Protein AF-A0A948B3V7-F1 (afdb_monomer_lite)

Radius of gyration: 19.55 Å; chains: 1; bounding box: 62×23×52 Å

Sequence (150 aa):
MSSVARKILMNTGAQIAAKGVLAVIGFVTVKIITNYLQVKGYGYYTGVYDFIAFFGIASDMGLYTIAVREMARDEESIEKIIGNVLSIRTILVFCTMALALITSFLYFPKGTDIMLPLAVAVGASATVFALLTGTISTVLQVNYKMQYNA

Structure (mmCIF, N/CA/C/O backbone):
data_AF-A0A948B3V7-F1
#
_entry.id   AF-A0A948B3V7-F1
#
loop_
_atom_site.group_PDB
_atom_site.id
_atom_site.type_symbol
_atom_site.label_atom_id
_atom_site.label_alt_id
_atom_site.label_comp_id
_atom_site.label_asym_id
_atom_site.label_entity_id
_atom_site.label_seq_id
_atom_site.pdbx_PDB_ins_code
_atom_site.Cartn_x
_atom_site.Cartn_y
_atom_site.Cartn_z
_atom_site.occupancy
_atom_site.B_iso_or_equiv
_atom_site.auth_seq_id
_atom_site.auth_comp_id
_atom_site.auth_asym_id
_atom_site.auth_atom_id
_atom_site.pdbx_PDB_model_num
ATOM 1 N N . MET A 1 1 ? -38.200 -15.452 6.810 1.00 48.47 1 MET A N 1
ATOM 2 C CA . MET A 1 1 ? -36.788 -15.888 6.684 1.00 48.47 1 MET A CA 1
ATOM 3 C C . MET A 1 1 ? -35.901 -14.677 6.934 1.00 48.47 1 MET A C 1
ATOM 5 O O . MET A 1 1 ? -36.199 -13.607 6.421 1.00 48.47 1 MET A O 1
ATOM 9 N N . SER A 1 2 ? -34.944 -14.808 7.851 1.00 51.03 2 SER A N 1
ATOM 10 C CA . SER A 1 2 ? -34.332 -13.717 8.622 1.00 51.03 2 SER A CA 1
ATOM 11 C C . SER A 1 2 ? -33.661 -12.634 7.763 1.00 51.03 2 SER A C 1
ATOM 13 O O . SER A 1 2 ? -32.879 -12.921 6.860 1.00 51.03 2 SER A O 1
ATOM 15 N N . SER A 1 3 ? -33.935 -11.369 8.098 1.00 73.69 3 SER A N 1
ATOM 16 C CA . SER A 1 3 ? -33.312 -10.154 7.533 1.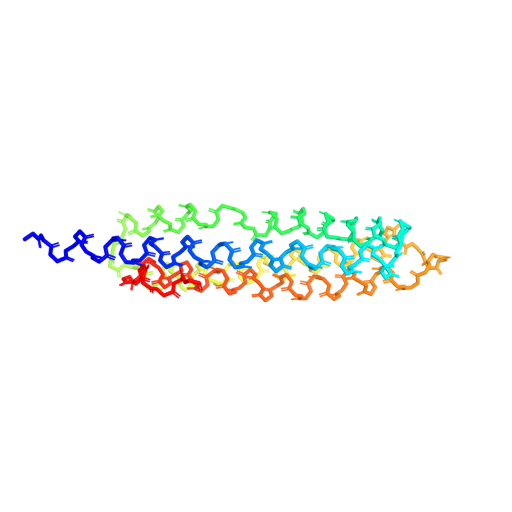00 73.69 3 SER A CA 1
ATOM 17 C C . SER A 1 3 ? -31.782 -10.268 7.381 1.00 73.69 3 SER A C 1
ATOM 19 O O . SER A 1 3 ? -31.202 -9.802 6.399 1.00 73.69 3 SER A O 1
ATOM 21 N N . VAL A 1 4 ? -31.139 -10.989 8.304 1.00 73.75 4 VAL A N 1
ATOM 22 C CA . VAL A 1 4 ? -29.696 -11.253 8.333 1.00 73.75 4 VAL A CA 1
ATOM 23 C C . VAL A 1 4 ? -29.225 -12.110 7.150 1.00 73.75 4 VAL A C 1
ATOM 25 O O . VAL A 1 4 ? -28.248 -11.745 6.503 1.00 73.75 4 VAL A O 1
ATOM 28 N N . ALA A 1 5 ? -29.931 -13.192 6.798 1.00 78.06 5 ALA A N 1
ATOM 29 C CA . ALA A 1 5 ? -29.522 -14.088 5.708 1.00 78.06 5 ALA A CA 1
ATOM 30 C C . ALA A 1 5 ? -29.554 -13.385 4.339 1.00 78.06 5 ALA A C 1
ATOM 32 O O . ALA A 1 5 ? -28.621 -13.514 3.548 1.00 78.06 5 ALA A O 1
ATOM 33 N N . ARG A 1 6 ? -30.585 -12.565 4.085 1.00 79.44 6 ARG A N 1
ATOM 34 C CA . ARG A 1 6 ? -30.679 -11.732 2.873 1.00 79.44 6 ARG A CA 1
ATOM 35 C C . ARG A 1 6 ? -29.562 -10.685 2.816 1.00 79.44 6 ARG A C 1
ATOM 37 O O . ARG A 1 6 ? -28.999 -10.457 1.750 1.00 79.44 6 ARG A O 1
ATOM 44 N N . LYS A 1 7 ? -29.233 -10.064 3.953 1.00 74.69 7 LYS A N 1
ATOM 45 C CA . LYS A 1 7 ? -28.173 -9.049 4.057 1.00 74.69 7 LYS A CA 1
ATOM 46 C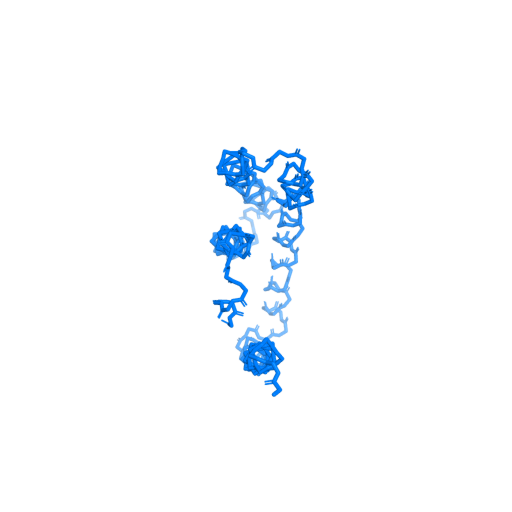 C . LYS A 1 7 ? -26.786 -9.644 3.797 1.00 74.69 7 LYS A C 1
ATOM 48 O O . LYS A 1 7 ? -26.002 -9.045 3.069 1.00 74.69 7 LYS A O 1
ATOM 53 N N . ILE A 1 8 ? -26.518 -10.837 4.331 1.00 79.12 8 ILE A N 1
ATOM 54 C CA . ILE A 1 8 ? -25.281 -11.585 4.068 1.00 79.12 8 ILE A CA 1
ATOM 55 C C . ILE A 1 8 ? -25.191 -11.946 2.582 1.00 79.12 8 ILE A C 1
ATOM 57 O O . ILE A 1 8 ? -24.209 -11.588 1.943 1.00 79.12 8 ILE A O 1
ATOM 61 N N . LEU A 1 9 ? -26.234 -12.556 2.006 1.00 84.75 9 LEU A N 1
ATOM 62 C CA . LEU A 1 9 ? -26.251 -12.939 0.587 1.00 84.75 9 LEU A CA 1
ATOM 63 C C . LEU A 1 9 ? -26.012 -11.751 -0.353 1.00 84.75 9 LEU A C 1
ATOM 65 O O . LEU A 1 9 ? -25.247 -11.872 -1.306 1.00 84.75 9 LEU A O 1
ATOM 69 N N . MET A 1 10 ? -26.629 -10.599 -0.080 1.00 82.88 10 MET A N 1
ATOM 70 C CA . MET A 1 10 ? -26.486 -9.411 -0.924 1.00 82.88 10 MET A CA 1
ATOM 71 C C . MET A 1 10 ? -25.086 -8.786 -0.815 1.00 82.88 10 MET A C 1
ATOM 73 O O . MET A 1 10 ? -24.508 -8.425 -1.837 1.00 82.88 10 MET A O 1
ATOM 77 N N . ASN A 1 11 ? -24.504 -8.724 0.389 1.00 77.25 11 ASN A N 1
ATOM 78 C CA . ASN A 1 11 ? -23.132 -8.239 0.582 1.00 77.25 11 ASN A CA 1
ATOM 79 C C . ASN A 1 11 ? -22.101 -9.183 -0.054 1.00 77.25 11 ASN A C 1
ATOM 81 O O . ASN A 1 11 ? -21.194 -8.731 -0.746 1.00 77.25 11 ASN A O 1
ATOM 85 N N . THR A 1 12 ? -22.239 -10.495 0.150 1.00 83.62 12 THR A N 1
ATOM 86 C CA . THR A 1 12 ? -21.338 -11.490 -0.444 1.00 83.62 12 THR A CA 1
ATOM 87 C C . THR A 1 12 ? -21.451 -11.490 -1.967 1.00 83.62 12 THR A C 1
ATOM 89 O O . THR A 1 12 ? -20.431 -11.509 -2.650 1.00 83.62 12 THR A O 1
ATOM 92 N N . GLY A 1 13 ? -22.670 -11.397 -2.510 1.00 87.31 13 GLY A N 1
ATOM 93 C CA . GLY A 1 13 ? -22.895 -11.270 -3.950 1.00 87.31 13 GLY A CA 1
ATOM 94 C C . GLY A 1 13 ? -22.230 -10.023 -4.536 1.00 87.31 13 GLY A C 1
ATOM 95 O O . GLY A 1 13 ? -21.534 -10.122 -5.545 1.00 87.31 13 GLY A O 1
ATOM 96 N N . ALA A 1 14 ? -22.368 -8.872 -3.869 1.00 85.19 14 ALA A N 1
ATOM 97 C CA . ALA A 1 14 ? -21.706 -7.633 -4.274 1.00 85.19 14 ALA A CA 1
ATOM 98 C C . ALA A 1 14 ? -20.171 -7.749 -4.237 1.00 85.19 14 ALA A C 1
ATOM 100 O O . ALA A 1 14 ? -19.512 -7.350 -5.192 1.00 85.19 14 ALA A O 1
ATOM 101 N N . GLN A 1 15 ? -19.596 -8.360 -3.194 1.00 82.12 15 GLN A N 1
ATOM 102 C CA . GLN A 1 15 ? -18.146 -8.578 -3.099 1.00 82.12 15 GLN A CA 1
ATOM 103 C C . GLN A 1 15 ? -17.617 -9.522 -4.184 1.00 82.12 15 GLN A C 1
ATOM 105 O O . GLN A 1 15 ? -16.545 -9.284 -4.737 1.00 82.12 15 GLN A O 1
ATOM 110 N N . ILE A 1 16 ? -18.348 -10.594 -4.505 1.00 91.50 16 ILE A N 1
ATOM 111 C CA . ILE A 1 16 ? -17.969 -11.512 -5.589 1.00 91.50 16 ILE A CA 1
ATOM 112 C C . ILE A 1 16 ? -18.004 -10.778 -6.930 1.00 91.50 16 ILE A C 1
ATOM 114 O O . ILE A 1 16 ? -17.055 -10.887 -7.706 1.00 91.50 16 ILE A O 1
ATOM 118 N N . ALA A 1 17 ? -19.057 -9.998 -7.186 1.00 90.81 17 ALA A N 1
ATOM 119 C CA . ALA A 1 17 ? -19.171 -9.206 -8.405 1.00 90.81 17 ALA A CA 1
ATOM 120 C C . ALA A 1 17 ? -18.027 -8.186 -8.524 1.00 90.81 17 ALA A C 1
ATOM 122 O O . ALA A 1 17 ? -17.374 -8.126 -9.565 1.00 90.81 17 ALA A O 1
ATOM 123 N N . ALA A 1 18 ? -17.722 -7.454 -7.450 1.00 88.56 18 ALA A N 1
ATOM 124 C CA . ALA A 1 18 ? -16.623 -6.494 -7.419 1.00 88.56 18 ALA A CA 1
ATOM 125 C C . ALA A 1 18 ? -15.264 -7.163 -7.678 1.00 88.56 18 ALA A C 1
ATOM 127 O O . ALA A 1 18 ? -14.503 -6.710 -8.531 1.00 88.56 18 ALA A O 1
ATOM 128 N N . LYS A 1 19 ? -14.987 -8.306 -7.033 1.00 90.81 19 LYS A N 1
ATOM 129 C CA . LYS A 1 19 ? -13.774 -9.098 -7.297 1.00 90.81 19 LYS A CA 1
ATOM 130 C C . LYS A 1 19 ? -13.706 -9.598 -8.739 1.00 90.81 19 LYS A C 1
ATOM 132 O O . LYS A 1 19 ? -12.629 -9.589 -9.326 1.00 90.81 19 LYS A O 1
ATOM 137 N N . GLY A 1 20 ? -14.837 -9.999 -9.318 1.00 95.75 20 GLY A N 1
ATOM 138 C CA . GLY A 1 20 ? -14.925 -10.390 -10.724 1.00 95.75 20 GLY A CA 1
ATOM 139 C C . GLY A 1 20 ? -14.562 -9.239 -11.664 1.00 95.75 20 GLY A C 1
ATOM 140 O O . GLY A 1 20 ? -13.728 -9.408 -12.551 1.00 95.75 20 GLY A O 1
ATOM 141 N N . VAL A 1 21 ? -15.120 -8.049 -11.428 1.00 94.56 21 VAL A N 1
ATOM 142 C CA . VAL A 1 21 ? -14.795 -6.837 -12.196 1.00 94.56 21 VAL A CA 1
ATOM 143 C C . VAL A 1 21 ? -13.313 -6.480 -12.055 1.00 94.56 21 VAL A C 1
ATOM 145 O O . VAL A 1 21 ? -12.641 -6.261 -13.062 1.00 94.56 21 VAL A O 1
ATOM 148 N N . LEU A 1 22 ? -12.774 -6.496 -10.832 1.00 91.94 22 LEU A N 1
ATOM 149 C CA . LEU A 1 22 ? -11.353 -6.249 -10.575 1.00 91.94 22 LEU A CA 1
ATOM 150 C C . LEU A 1 22 ? -10.447 -7.253 -11.298 1.00 91.94 22 LEU A C 1
ATOM 152 O O . LEU A 1 22 ? -9.429 -6.855 -11.859 1.00 91.94 22 LEU A O 1
ATOM 156 N N . ALA A 1 23 ? -10.823 -8.534 -11.343 1.00 93.25 23 ALA A N 1
ATOM 157 C CA . ALA A 1 23 ? -10.063 -9.557 -12.057 1.00 93.25 23 ALA A CA 1
ATOM 158 C C . ALA A 1 23 ? -10.035 -9.303 -13.573 1.00 93.25 23 ALA A C 1
ATOM 160 O O . ALA A 1 23 ? -8.976 -9.398 -14.195 1.00 93.25 23 ALA A O 1
ATOM 161 N N . VAL A 1 24 ? -11.172 -8.921 -14.167 1.00 96.06 24 VAL A N 1
ATOM 162 C CA . VAL A 1 24 ? -11.249 -8.569 -15.595 1.00 96.06 24 VAL A CA 1
ATOM 163 C C . VAL A 1 24 ? -10.402 -7.331 -15.898 1.00 96.06 24 VAL A C 1
ATOM 165 O O . VAL A 1 24 ? -9.625 -7.340 -16.854 1.00 96.06 24 VAL A O 1
ATOM 168 N N . ILE A 1 25 ? -10.489 -6.289 -15.065 1.00 94.88 25 ILE A N 1
ATOM 169 C CA . ILE A 1 25 ? -9.665 -5.078 -15.199 1.00 94.88 25 ILE A CA 1
ATOM 170 C C . ILE A 1 25 ? -8.177 -5.420 -15.080 1.00 94.88 25 ILE A C 1
ATOM 172 O O . ILE A 1 25 ? -7.373 -4.940 -15.882 1.00 94.88 25 ILE A O 1
ATOM 176 N N . GLY A 1 26 ? -7.807 -6.280 -14.128 1.00 91.88 26 GLY A N 1
ATOM 177 C CA . GLY A 1 26 ? -6.438 -6.757 -13.953 1.00 91.88 26 GLY A CA 1
ATOM 178 C C . GLY A 1 26 ? -5.919 -7.468 -15.202 1.00 91.88 26 GLY A C 1
ATOM 179 O O . GLY A 1 26 ? -4.842 -7.142 -15.697 1.00 91.88 26 GLY A O 1
ATOM 180 N N . PHE A 1 27 ? -6.715 -8.370 -15.778 1.00 94.00 27 PHE A N 1
ATOM 181 C CA . PHE A 1 27 ? -6.353 -9.085 -17.002 1.00 94.00 27 PHE A CA 1
ATOM 182 C C . PHE A 1 27 ? -6.138 -8.140 -18.196 1.00 94.00 27 PHE A C 1
ATOM 184 O O . PHE A 1 27 ? -5.141 -8.251 -18.915 1.00 94.00 27 PHE A O 1
ATOM 191 N N . VAL A 1 28 ? -7.040 -7.172 -18.392 1.00 95.19 28 VAL A N 1
ATOM 192 C CA . VAL A 1 28 ? -6.908 -6.158 -19.453 1.00 95.19 28 VAL A CA 1
ATOM 193 C C . VAL A 1 28 ? -5.670 -5.290 -19.228 1.00 95.19 28 VAL A C 1
ATOM 195 O O . VAL A 1 28 ? -4.921 -5.038 -20.171 1.00 95.19 28 VAL A O 1
ATOM 198 N N . THR A 1 29 ? -5.413 -4.889 -17.983 1.00 90.56 29 THR A N 1
ATOM 199 C CA . THR A 1 29 ? -4.231 -4.103 -17.604 1.00 90.56 29 THR A CA 1
ATOM 200 C C . THR A 1 29 ? -2.940 -4.836 -17.953 1.00 90.56 29 THR A C 1
ATOM 202 O O . THR A 1 29 ? -2.087 -4.267 -18.629 1.00 90.56 29 THR A O 1
ATOM 205 N N . VAL A 1 30 ? -2.815 -6.115 -17.580 1.00 89.31 30 VAL A N 1
ATOM 206 C CA . VAL A 1 30 ? -1.635 -6.928 -17.919 1.00 89.31 30 VAL A CA 1
ATOM 207 C C . VAL A 1 30 ? -1.449 -6.997 -19.433 1.00 89.31 30 VAL A C 1
ATOM 209 O O . VAL A 1 30 ? -0.358 -6.720 -19.926 1.00 89.31 30 VAL A O 1
ATOM 212 N N . LYS A 1 31 ? -2.520 -7.263 -20.195 1.00 91.62 31 LYS A N 1
ATOM 213 C CA . LYS A 1 31 ? -2.457 -7.288 -21.664 1.00 91.62 31 LYS A CA 1
ATOM 214 C C . LYS A 1 31 ? -1.937 -5.967 -22.239 1.00 91.62 31 LYS A C 1
ATOM 216 O O . LYS A 1 31 ? -1.109 -5.997 -23.148 1.00 91.62 31 LYS A O 1
ATOM 221 N N . ILE A 1 32 ? -2.413 -4.824 -21.744 1.00 91.94 32 ILE A N 1
ATOM 222 C CA . ILE A 1 32 ? -1.969 -3.501 -22.205 1.00 91.94 32 ILE A CA 1
ATOM 223 C C . ILE A 1 32 ? -0.485 -3.306 -21.881 1.00 91.94 32 ILE A C 1
ATOM 225 O O . ILE A 1 32 ? 0.297 -3.020 -22.785 1.00 91.94 32 ILE A O 1
ATOM 229 N N . ILE A 1 33 ? -0.077 -3.521 -20.628 1.00 88.56 33 ILE A N 1
ATOM 230 C CA . ILE A 1 33 ? 1.308 -3.299 -20.193 1.00 88.56 33 ILE A CA 1
ATOM 231 C C . ILE A 1 33 ? 2.269 -4.190 -20.985 1.00 88.56 33 ILE A C 1
ATOM 233 O O . ILE A 1 33 ? 3.253 -3.686 -21.518 1.00 88.56 33 ILE A O 1
ATOM 237 N N . THR A 1 34 ? 1.981 -5.486 -21.133 1.00 88.44 34 THR A N 1
ATOM 238 C CA . THR A 1 34 ? 2.862 -6.406 -21.868 1.00 88.44 34 THR A CA 1
ATOM 239 C C . THR A 1 34 ? 2.979 -6.046 -23.355 1.00 88.44 34 THR A C 1
ATOM 241 O O . THR A 1 34 ? 4.059 -6.196 -23.923 1.00 88.44 34 THR A O 1
ATOM 244 N N . ASN A 1 35 ? 1.918 -5.528 -23.989 1.00 88.88 35 ASN A N 1
ATOM 245 C CA . ASN A 1 35 ? 1.983 -5.076 -25.386 1.00 88.88 35 ASN A CA 1
ATOM 246 C C . ASN A 1 35 ? 2.780 -3.772 -25.550 1.00 88.88 35 ASN A C 1
ATOM 248 O O . ASN A 1 35 ? 3.563 -3.658 -26.490 1.00 88.88 35 ASN A O 1
ATOM 252 N N . TYR A 1 36 ? 2.603 -2.800 -24.649 1.00 87.75 36 TYR A N 1
ATOM 253 C CA . TYR A 1 36 ? 3.275 -1.499 -24.745 1.00 87.75 36 TYR A CA 1
ATOM 254 C C . TYR A 1 36 ? 4.741 -1.542 -24.302 1.00 87.75 36 TYR A C 1
ATOM 256 O O . TYR A 1 36 ? 5.600 -0.976 -24.972 1.00 87.75 36 TYR A O 1
ATOM 264 N N . LEU A 1 37 ? 5.039 -2.196 -23.176 1.00 82.12 37 LEU A N 1
ATOM 265 C CA . LEU A 1 37 ? 6.388 -2.233 -22.598 1.00 82.12 37 LEU A CA 1
ATOM 266 C C . LEU A 1 37 ? 7.262 -3.340 -23.200 1.00 82.12 37 LEU A C 1
ATOM 268 O O . LEU A 1 37 ? 8.480 -3.335 -22.996 1.00 82.12 37 LEU A O 1
ATOM 272 N N . GLN A 1 38 ? 6.652 -4.283 -23.928 1.00 85.19 38 GLN A N 1
ATOM 273 C CA . GLN A 1 38 ? 7.304 -5.487 -24.444 1.00 85.19 38 GLN A CA 1
ATOM 274 C C . GLN A 1 38 ? 7.992 -6.291 -23.315 1.00 85.19 38 GLN A C 1
ATOM 276 O O . GLN A 1 38 ? 7.849 -6.001 -22.126 1.00 85.19 38 GLN A O 1
ATOM 281 N N . VAL A 1 39 ? 8.736 -7.345 -23.661 1.00 81.81 39 VAL A N 1
ATOM 282 C CA . VAL A 1 39 ? 9.301 -8.285 -22.670 1.00 81.81 39 VAL A CA 1
ATOM 283 C C . VAL A 1 39 ? 10.259 -7.593 -21.692 1.00 81.81 39 VAL A C 1
ATOM 285 O O . VAL A 1 39 ? 10.176 -7.804 -20.483 1.00 81.81 39 VAL A O 1
ATOM 288 N N . LYS A 1 40 ? 11.149 -6.729 -22.199 1.00 81.00 40 LYS A N 1
ATOM 289 C CA . LYS A 1 40 ? 12.176 -6.071 -21.377 1.00 81.00 40 LYS A CA 1
ATOM 290 C C . LYS A 1 40 ? 11.568 -5.059 -20.399 1.00 81.00 40 LYS A C 1
ATOM 292 O O . LYS A 1 40 ? 11.921 -5.067 -19.223 1.00 81.00 40 LYS A O 1
ATOM 297 N N . GLY A 1 41 ? 10.635 -4.220 -20.857 1.00 82.06 41 GLY A N 1
ATOM 298 C CA . GLY A 1 41 ? 9.979 -3.231 -20.000 1.00 82.06 41 GLY A CA 1
ATOM 299 C C . GLY A 1 41 ? 9.055 -3.873 -18.964 1.00 82.06 41 GLY A C 1
ATOM 300 O O . GLY A 1 41 ? 9.038 -3.437 -17.815 1.00 82.06 41 GLY A O 1
ATOM 301 N N . TYR A 1 42 ? 8.351 -4.952 -19.327 1.00 84.19 42 TYR A N 1
ATOM 302 C CA . TYR A 1 42 ? 7.531 -5.712 -18.380 1.00 84.19 42 TYR A CA 1
ATOM 303 C C . TYR A 1 42 ? 8.375 -6.349 -17.262 1.00 84.19 42 TYR A C 1
ATOM 305 O O . TYR A 1 42 ? 7.952 -6.365 -16.106 1.00 84.19 42 TYR A O 1
ATOM 313 N N . GLY A 1 43 ? 9.590 -6.813 -17.580 1.00 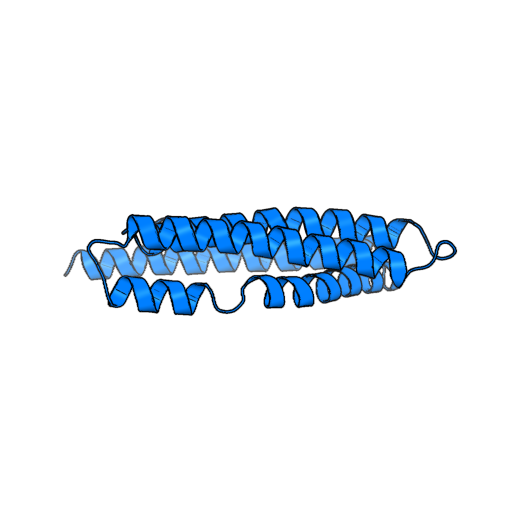83.94 43 GLY A N 1
ATOM 314 C CA . GLY A 1 43 ? 10.546 -7.309 -16.586 1.00 83.94 43 GLY A CA 1
ATOM 315 C C . GLY A 1 43 ? 10.941 -6.242 -15.561 1.00 83.94 43 GLY A C 1
ATOM 316 O O . GLY A 1 43 ? 10.885 -6.500 -14.361 1.00 83.94 43 GLY A O 1
ATOM 317 N N . TYR A 1 44 ? 11.260 -5.024 -16.013 1.00 84.31 44 TYR A N 1
ATOM 318 C CA . TYR A 1 44 ? 11.547 -3.908 -15.102 1.00 84.31 44 TYR A CA 1
ATOM 319 C C . TYR A 1 44 ? 10.329 -3.502 -14.273 1.00 84.31 44 TYR A C 1
ATOM 321 O O . TYR A 1 44 ? 10.456 -3.306 -13.068 1.00 84.31 44 TYR A O 1
ATOM 329 N N . TYR A 1 45 ? 9.152 -3.413 -14.896 1.00 85.06 45 TYR A N 1
ATOM 330 C CA . TYR A 1 45 ? 7.902 -3.106 -14.203 1.00 85.06 45 TYR A CA 1
ATOM 331 C C . TYR A 1 45 ? 7.631 -4.106 -13.072 1.00 85.06 45 TYR A C 1
ATOM 333 O O . TYR A 1 45 ? 7.424 -3.708 -11.928 1.00 85.06 45 TYR A O 1
ATOM 341 N N . THR A 1 46 ? 7.696 -5.403 -13.379 1.00 87.25 46 THR A N 1
ATOM 342 C CA . THR A 1 46 ? 7.437 -6.468 -12.402 1.00 87.25 46 THR A CA 1
ATOM 343 C C . THR A 1 46 ? 8.484 -6.449 -11.290 1.00 87.25 46 THR A C 1
ATOM 345 O O . THR A 1 46 ? 8.123 -6.465 -10.121 1.00 87.25 46 THR A O 1
ATOM 348 N N . GLY A 1 47 ? 9.768 -6.285 -11.632 1.00 86.94 47 GLY A N 1
ATOM 349 C CA . GLY A 1 47 ? 10.841 -6.195 -10.639 1.00 86.94 47 GLY A CA 1
ATOM 350 C C . GLY A 1 47 ? 10.693 -5.009 -9.679 1.00 86.94 47 GLY A C 1
ATOM 351 O O . GLY A 1 47 ? 10.956 -5.154 -8.488 1.00 86.94 47 GLY A O 1
ATOM 352 N N . VAL A 1 48 ? 10.229 -3.851 -10.162 1.00 88.75 48 VAL A N 1
ATOM 353 C CA . VAL A 1 48 ? 9.924 -2.689 -9.309 1.00 88.75 48 VAL A CA 1
ATOM 354 C C . VAL A 1 48 ? 8.770 -2.995 -8.353 1.00 88.75 48 VAL A C 1
ATOM 356 O O . VAL A 1 48 ? 8.868 -2.690 -7.164 1.00 88.75 48 VAL A O 1
ATOM 359 N N . TYR A 1 49 ? 7.694 -3.610 -8.847 1.00 88.50 49 TYR A N 1
ATOM 360 C CA . TYR A 1 49 ? 6.550 -3.983 -8.013 1.00 88.50 49 TYR A CA 1
ATOM 361 C C . TYR A 1 49 ? 6.916 -5.028 -6.958 1.00 88.50 49 TYR A C 1
ATOM 363 O O . TYR A 1 49 ? 6.561 -4.849 -5.794 1.00 88.50 49 TYR A O 1
ATOM 371 N N . ASP A 1 50 ? 7.665 -6.065 -7.332 1.00 90.50 50 ASP A N 1
ATOM 372 C CA . ASP A 1 50 ? 8.138 -7.095 -6.405 1.00 90.50 50 ASP A CA 1
ATOM 373 C C . ASP A 1 50 ? 9.047 -6.486 -5.331 1.00 90.50 50 ASP A C 1
ATOM 375 O O . ASP A 1 50 ? 8.882 -6.756 -4.141 1.00 90.50 50 ASP A O 1
ATOM 379 N N . PHE A 1 51 ? 9.962 -5.595 -5.729 1.00 89.31 51 PHE A N 1
ATOM 380 C CA . PHE A 1 51 ? 10.830 -4.869 -4.806 1.00 89.31 51 PHE A CA 1
ATOM 381 C C . PHE A 1 51 ? 10.026 -4.053 -3.786 1.00 89.31 51 PHE A C 1
ATOM 383 O O . PHE A 1 51 ? 10.250 -4.186 -2.584 1.00 89.31 51 PHE A O 1
ATOM 390 N N . ILE A 1 52 ? 9.054 -3.252 -4.236 1.00 90.62 52 ILE A N 1
ATOM 391 C CA . ILE A 1 52 ? 8.195 -2.460 -3.343 1.00 90.62 52 ILE A CA 1
ATOM 392 C C . ILE A 1 52 ? 7.343 -3.371 -2.448 1.00 90.62 52 ILE A C 1
ATOM 394 O O . ILE A 1 52 ? 7.161 -3.065 -1.268 1.00 90.62 52 ILE A O 1
ATOM 398 N N . ALA A 1 53 ? 6.850 -4.499 -2.968 1.00 89.88 53 ALA A N 1
ATOM 399 C CA . ALA A 1 53 ? 6.017 -5.436 -2.219 1.00 89.88 53 ALA A CA 1
ATOM 400 C C . ALA A 1 53 ? 6.734 -5.994 -0.979 1.00 89.88 53 ALA A C 1
ATOM 402 O O . ALA A 1 53 ? 6.109 -6.100 0.077 1.00 89.88 53 ALA A O 1
ATOM 403 N N . PHE A 1 54 ? 8.043 -6.262 -1.051 1.00 90.31 54 PHE A N 1
ATOM 404 C CA . PHE A 1 54 ? 8.829 -6.665 0.123 1.00 90.31 54 PHE A CA 1
ATOM 405 C C . PHE A 1 54 ? 8.795 -5.616 1.243 1.00 90.31 54 PHE A C 1
ATOM 407 O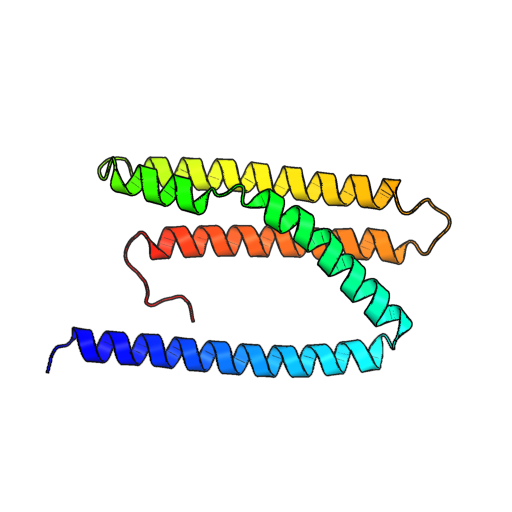 O . PHE A 1 54 ? 8.554 -5.955 2.405 1.00 90.31 54 PHE A O 1
ATOM 414 N N . PHE A 1 55 ? 8.971 -4.335 0.907 1.00 90.31 55 PHE A N 1
ATOM 415 C CA . PHE A 1 55 ? 8.850 -3.247 1.884 1.00 90.31 55 PHE A CA 1
ATOM 416 C C . PHE A 1 55 ? 7.405 -3.054 2.350 1.00 90.31 55 PHE A C 1
ATOM 418 O O . PHE A 1 55 ? 7.177 -2.735 3.514 1.00 90.31 55 PHE A O 1
ATOM 425 N N . GLY A 1 56 ? 6.427 -3.296 1.476 1.00 87.56 56 GLY A N 1
ATOM 426 C CA . GLY A 1 56 ? 5.006 -3.290 1.816 1.00 87.56 56 GLY A CA 1
ATOM 427 C C . GLY A 1 56 ? 4.661 -4.326 2.888 1.00 87.56 56 GLY A C 1
ATOM 428 O O . GLY A 1 56 ? 3.997 -3.990 3.865 1.00 87.56 56 GLY A O 1
ATOM 429 N N . ILE A 1 57 ? 5.176 -5.553 2.778 1.00 86.81 57 ILE A N 1
ATOM 430 C CA . ILE A 1 57 ? 5.007 -6.590 3.811 1.00 86.81 57 ILE A CA 1
ATOM 431 C C . ILE A 1 57 ? 5.658 -6.144 5.125 1.00 86.81 57 ILE A C 1
ATOM 433 O O . ILE A 1 57 ? 5.043 -6.234 6.189 1.00 86.81 57 ILE A O 1
ATOM 437 N N . ALA A 1 58 ? 6.877 -5.599 5.055 1.00 86.75 58 ALA A N 1
ATOM 438 C CA . ALA A 1 58 ? 7.560 -5.057 6.226 1.00 86.75 58 ALA A CA 1
ATOM 439 C C . ALA A 1 58 ? 6.787 -3.894 6.873 1.00 86.75 58 ALA A C 1
ATOM 441 O O . ALA A 1 58 ? 6.872 -3.711 8.080 1.00 86.75 58 ALA A O 1
ATOM 442 N N . SER A 1 59 ? 6.003 -3.138 6.100 1.00 85.44 59 SER A N 1
ATOM 443 C CA . SER A 1 59 ? 5.223 -1.998 6.589 1.00 85.44 59 SER A CA 1
ATOM 444 C C . SER A 1 59 ? 3.954 -2.362 7.367 1.00 85.44 59 SER A C 1
ATOM 446 O O . SER A 1 59 ? 3.365 -1.493 8.007 1.00 85.44 59 SER A O 1
ATOM 448 N N . ASP A 1 60 ? 3.516 -3.625 7.328 1.00 81.81 60 ASP A N 1
ATOM 449 C CA . ASP A 1 60 ? 2.331 -4.061 8.072 1.00 81.81 60 ASP A CA 1
ATOM 450 C C . ASP A 1 60 ? 2.687 -4.538 9.489 1.00 81.81 60 ASP A C 1
ATOM 452 O O . ASP A 1 60 ? 1.856 -4.413 10.379 1.00 81.81 60 ASP A O 1
ATOM 456 N N . MET A 1 61 ? 3.905 -5.056 9.733 1.00 81.12 61 MET A N 1
ATOM 457 C CA . MET A 1 61 ? 4.425 -5.546 11.038 1.00 81.12 61 MET A CA 1
ATOM 458 C C . MET A 1 61 ? 3.433 -6.352 11.916 1.00 81.12 61 MET A C 1
ATOM 460 O O . MET A 1 61 ? 3.610 -6.452 13.128 1.00 81.12 61 MET A O 1
ATOM 464 N N . GLY A 1 62 ? 2.372 -6.933 11.346 1.00 81.50 62 GLY A N 1
ATOM 465 C CA . GLY A 1 62 ? 1.298 -7.568 12.117 1.00 81.50 62 GLY A CA 1
ATOM 466 C C . GLY A 1 62 ? 0.435 -6.600 12.944 1.00 81.50 62 GLY A C 1
ATOM 467 O O . GLY A 1 62 ? -0.261 -7.048 13.857 1.00 81.50 62 GLY A O 1
ATOM 468 N N . LEU A 1 63 ? 0.439 -5.296 12.631 1.00 83.38 63 LEU A N 1
ATOM 469 C CA . LEU A 1 63 ? -0.368 -4.256 13.289 1.00 83.38 63 LEU A CA 1
ATOM 470 C C . LEU A 1 63 ? -1.848 -4.625 13.351 1.00 83.38 63 LEU A C 1
ATOM 472 O O . LEU A 1 63 ? -2.503 -4.334 14.347 1.00 83.38 63 LEU A O 1
ATOM 476 N N . TYR A 1 64 ? -2.364 -5.301 12.323 1.00 81.69 64 TYR A N 1
ATOM 477 C CA . TYR A 1 64 ? -3.734 -5.804 12.318 1.00 81.69 64 TYR A CA 1
ATOM 478 C C . TYR A 1 64 ? -4.007 -6.770 13.482 1.00 81.69 64 TYR A C 1
ATOM 480 O O . TYR A 1 64 ? -4.950 -6.571 14.243 1.00 81.69 64 TYR A O 1
ATOM 488 N N . THR A 1 65 ? -3.156 -7.7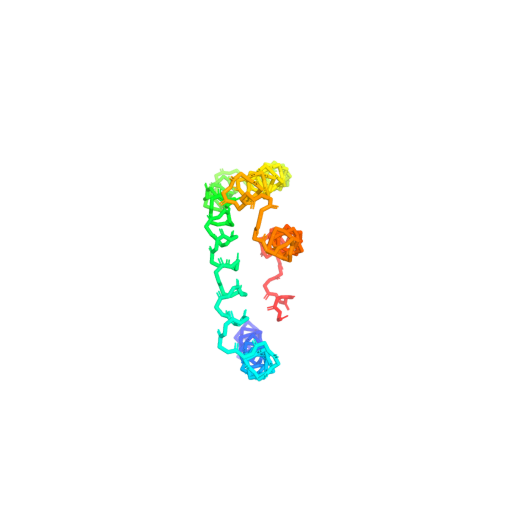82 13.666 1.00 83.75 65 THR A N 1
ATOM 489 C CA . THR A 1 65 ? -3.301 -8.777 14.740 1.00 83.75 65 THR A CA 1
ATOM 490 C C . THR A 1 65 ? -3.206 -8.129 16.118 1.00 83.75 65 THR A C 1
ATOM 492 O O . THR A 1 65 ? -3.971 -8.476 17.016 1.00 83.75 65 THR A O 1
ATOM 495 N N . ILE A 1 66 ? -2.295 -7.164 16.283 1.00 86.00 66 ILE A N 1
ATOM 496 C CA . ILE A 1 66 ? -2.144 -6.403 17.530 1.00 86.00 66 ILE A CA 1
ATOM 497 C C . ILE A 1 66 ? -3.406 -5.578 17.800 1.00 86.00 66 ILE A C 1
ATOM 499 O O . ILE A 1 66 ? -3.940 -5.629 18.903 1.00 86.00 66 ILE A O 1
ATOM 503 N N . ALA A 1 67 ? -3.916 -4.875 16.785 1.00 83.56 67 ALA A N 1
ATOM 504 C CA . ALA A 1 67 ? -5.120 -4.063 16.900 1.00 83.56 67 ALA A CA 1
ATOM 505 C C . ALA A 1 67 ? -6.329 -4.909 17.319 1.00 83.56 67 ALA A C 1
ATOM 507 O O . ALA A 1 67 ? -7.015 -4.561 18.273 1.00 83.56 67 ALA A O 1
ATOM 508 N N . VAL A 1 68 ? -6.565 -6.042 16.647 1.00 82.00 68 VAL A N 1
ATOM 509 C CA . VAL A 1 68 ? -7.672 -6.957 16.974 1.00 82.00 68 VAL A CA 1
ATOM 510 C C . VAL A 1 68 ? -7.538 -7.496 18.395 1.00 82.00 68 VAL A C 1
ATOM 512 O O . VAL A 1 68 ? -8.517 -7.518 19.136 1.00 82.00 68 VAL A O 1
ATOM 515 N N . ARG A 1 69 ? -6.328 -7.901 18.796 1.00 85.25 69 ARG A N 1
ATOM 516 C CA . ARG A 1 69 ? -6.072 -8.429 20.138 1.00 85.25 69 ARG A CA 1
ATOM 517 C C . ARG A 1 69 ? -6.334 -7.394 21.232 1.00 85.25 69 ARG A C 1
ATOM 519 O O . ARG A 1 69 ? -6.928 -7.754 22.243 1.00 85.25 69 ARG A O 1
ATOM 526 N N . GLU A 1 70 ? -5.895 -6.150 21.051 1.00 85.31 70 GLU A N 1
ATOM 527 C CA . GLU A 1 70 ? -6.115 -5.104 22.057 1.00 85.31 70 GLU A CA 1
ATOM 528 C C . GLU A 1 70 ? -7.570 -4.635 22.096 1.00 85.31 70 GLU A C 1
ATOM 530 O O . GLU A 1 70 ? -8.119 -4.468 23.181 1.00 85.31 70 GLU A O 1
ATOM 535 N N . MET A 1 71 ? -8.241 -4.517 20.943 1.00 82.50 71 MET A N 1
ATOM 536 C CA . MET A 1 71 ? -9.672 -4.183 20.908 1.00 82.50 71 MET A CA 1
ATOM 537 C C . MET A 1 71 ? -10.540 -5.265 21.563 1.00 82.50 71 MET A C 1
ATOM 539 O O . MET A 1 71 ? -11.540 -4.941 22.187 1.00 82.50 71 MET A O 1
ATOM 543 N N . ALA A 1 72 ? -10.152 -6.541 21.462 1.00 82.12 72 ALA A N 1
ATOM 544 C CA . ALA A 1 72 ? -10.845 -7.637 22.142 1.00 82.12 72 ALA A CA 1
ATOM 545 C C . ALA A 1 72 ? -10.592 -7.673 23.661 1.00 82.12 72 ALA A C 1
ATOM 547 O O . ALA A 1 72 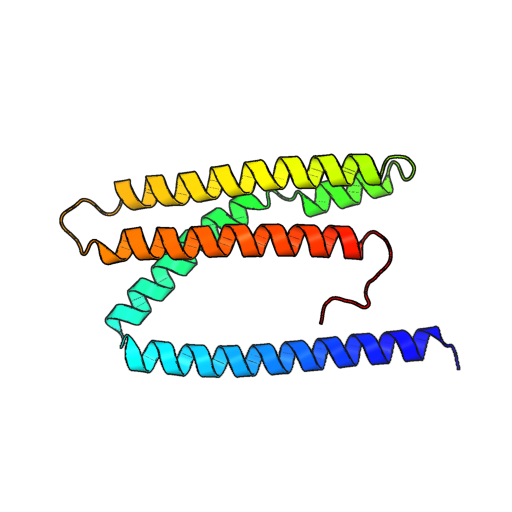? -11.316 -8.351 24.387 1.00 82.12 72 ALA A O 1
ATOM 548 N N . ARG A 1 73 ? -9.536 -7.005 24.142 1.00 86.81 73 ARG A N 1
ATOM 549 C CA . ARG A 1 73 ? -9.169 -6.972 25.562 1.00 86.81 73 ARG A CA 1
ATOM 550 C C . ARG A 1 73 ? -9.821 -5.807 26.300 1.00 86.81 73 ARG A C 1
ATOM 552 O O . ARG A 1 73 ? -10.167 -5.972 27.467 1.00 86.81 73 ARG A O 1
ATOM 559 N N . ASP A 1 74 ? -9.938 -4.656 25.647 1.00 81.88 74 ASP A N 1
ATOM 560 C CA . ASP A 1 74 ? -10.480 -3.431 26.233 1.00 81.88 74 ASP A CA 1
ATOM 561 C C . ASP A 1 74 ? -11.419 -2.726 25.242 1.00 81.88 74 ASP A C 1
ATOM 563 O O . ASP A 1 74 ? -10.991 -1.951 24.381 1.00 81.88 74 ASP A O 1
ATOM 567 N N . GLU A 1 75 ? -12.717 -3.021 25.371 1.00 75.88 75 GLU A N 1
ATOM 568 C CA . GLU A 1 75 ? -13.763 -2.473 24.502 1.00 75.88 75 GLU A CA 1
ATOM 569 C C . GLU A 1 75 ? -14.038 -0.979 24.757 1.00 75.88 75 GLU A C 1
ATOM 571 O O . GLU A 1 75 ? -14.470 -0.278 23.841 1.00 75.88 75 GLU A O 1
ATOM 576 N N . GLU A 1 76 ? -13.743 -0.449 25.952 1.00 80.38 76 GLU A N 1
ATOM 577 C CA . GLU A 1 76 ? -13.930 0.982 26.252 1.00 80.38 76 GLU A CA 1
ATOM 578 C C . GLU A 1 76 ? -12.880 1.861 25.554 1.00 80.38 76 GLU A C 1
ATOM 580 O O . GLU A 1 76 ? -13.138 3.026 25.244 1.00 80.38 76 GLU A O 1
ATOM 585 N N . SER A 1 77 ? -11.708 1.300 25.243 1.00 82.38 77 SER A N 1
ATOM 586 C CA . SER A 1 77 ? -10.577 2.032 24.657 1.00 82.38 77 SER A CA 1
ATOM 587 C C . SER A 1 77 ? -10.430 1.874 23.134 1.00 82.38 77 SER A C 1
ATOM 589 O O . SER A 1 77 ? -9.408 2.295 22.578 1.00 82.38 77 SER A O 1
ATOM 591 N N . ILE A 1 78 ? -11.416 1.304 22.426 1.00 80.38 78 ILE A N 1
ATOM 592 C CA . ILE A 1 78 ? -11.328 0.983 20.984 1.00 80.38 78 ILE A CA 1
ATOM 593 C C . ILE A 1 78 ? -10.914 2.193 20.130 1.00 80.38 78 ILE A C 1
ATOM 595 O O . ILE A 1 78 ? -10.008 2.077 19.301 1.00 80.38 78 ILE A O 1
ATOM 599 N N . GLU A 1 79 ? -11.514 3.369 20.343 1.00 81.12 79 GLU A N 1
ATOM 600 C CA . GLU A 1 79 ? -11.190 4.580 19.568 1.00 81.12 79 GLU A CA 1
ATOM 601 C C . GLU A 1 79 ? -9.717 4.990 19.719 1.00 81.12 79 GLU A C 1
ATOM 603 O O . GLU A 1 79 ? -9.046 5.343 18.744 1.00 81.12 79 GLU A O 1
ATOM 608 N N . LYS A 1 80 ? -9.181 4.876 20.938 1.00 85.12 80 LYS A N 1
ATOM 609 C CA . LYS A 1 80 ? -7.784 5.194 21.243 1.00 85.12 80 LYS A CA 1
ATOM 610 C C . LYS A 1 80 ? -6.828 4.165 20.641 1.00 85.12 80 LYS A C 1
ATOM 612 O O . LYS A 1 80 ? -5.783 4.541 20.107 1.00 85.12 80 LYS A O 1
ATOM 617 N N . ILE A 1 81 ? -7.184 2.880 20.691 1.00 84.50 81 ILE A N 1
ATOM 618 C CA . ILE A 1 81 ? -6.401 1.792 20.083 1.00 84.50 81 ILE A CA 1
ATOM 619 C C . ILE A 1 81 ? -6.300 2.009 18.573 1.00 84.50 81 ILE A C 1
ATOM 621 O O . ILE A 1 81 ? -5.207 1.965 18.011 1.00 84.50 81 ILE A O 1
ATOM 625 N N . ILE A 1 82 ? -7.419 2.328 17.925 1.00 83.12 82 ILE A N 1
ATOM 626 C CA . ILE A 1 82 ? -7.480 2.630 16.495 1.00 83.12 82 ILE A CA 1
ATOM 627 C C . ILE A 1 82 ? -6.609 3.836 16.134 1.00 83.12 82 ILE A C 1
ATOM 629 O O . ILE A 1 82 ? -5.829 3.756 15.184 1.00 83.12 82 ILE A O 1
ATOM 633 N N . GLY A 1 83 ? -6.700 4.931 16.897 1.00 83.75 83 GLY A N 1
ATOM 634 C CA . GLY A 1 83 ? -5.877 6.122 16.675 1.00 83.75 83 GLY A CA 1
ATOM 635 C C . GLY A 1 83 ? -4.377 5.827 16.777 1.00 83.75 83 GLY A C 1
ATOM 636 O O . GLY A 1 83 ? -3.593 6.261 15.928 1.00 83.75 83 GLY A O 1
ATOM 637 N N . ASN A 1 84 ? -3.979 5.017 17.760 1.00 87.94 84 ASN A N 1
ATOM 638 C CA . ASN A 1 84 ? -2.592 4.585 17.926 1.00 87.94 84 ASN A CA 1
ATOM 639 C C . ASN A 1 84 ? -2.128 3.685 16.776 1.00 87.94 84 ASN A C 1
ATOM 641 O O . ASN A 1 84 ? -1.066 3.923 16.204 1.00 87.94 84 ASN A O 1
ATOM 645 N N . VAL A 1 85 ? -2.925 2.682 16.401 1.00 86.12 85 VAL A N 1
ATOM 646 C CA . VAL A 1 85 ? -2.613 1.757 15.299 1.00 86.12 85 VAL A CA 1
ATOM 647 C C . VAL A 1 85 ? -2.469 2.517 13.984 1.00 86.12 85 VAL A C 1
ATOM 649 O O . VAL A 1 85 ? -1.508 2.290 13.251 1.00 86.12 85 VAL A O 1
ATOM 652 N N . LEU A 1 86 ? -3.373 3.457 13.699 1.00 85.69 86 LEU A N 1
ATOM 653 C CA . LEU A 1 86 ? -3.309 4.287 12.498 1.00 85.69 86 LEU A CA 1
ATOM 654 C C . LEU A 1 86 ? -2.051 5.168 12.489 1.00 85.69 86 LEU A C 1
ATOM 656 O O . LEU A 1 86 ? -1.385 5.273 11.458 1.00 85.69 86 LEU A O 1
ATOM 660 N N . SER A 1 87 ? -1.693 5.757 13.632 1.00 88.06 87 SER A N 1
ATOM 661 C CA . SER A 1 87 ? -0.496 6.599 13.768 1.00 88.06 87 SER A CA 1
ATOM 662 C C . SER A 1 87 ? 0.790 5.794 13.567 1.00 88.06 87 SER A C 1
ATOM 664 O O . SER A 1 87 ? 1.631 6.169 12.749 1.00 88.06 87 SER A O 1
ATOM 666 N N . ILE A 1 88 ? 0.917 4.647 14.245 1.00 89.50 88 ILE A N 1
ATOM 667 C CA . ILE A 1 88 ? 2.071 3.745 14.111 1.00 89.50 88 ILE A CA 1
ATOM 668 C C . ILE A 1 88 ? 2.183 3.252 12.668 1.00 89.50 88 ILE A C 1
ATOM 670 O O . ILE A 1 88 ? 3.264 3.302 12.086 1.00 89.50 88 ILE A O 1
ATOM 674 N N . ARG A 1 89 ? 1.067 2.828 12.064 1.00 87.88 89 ARG A N 1
ATOM 675 C CA . ARG A 1 89 ? 1.047 2.348 10.681 1.00 87.88 89 ARG A CA 1
ATOM 676 C C . ARG A 1 89 ? 1.449 3.430 9.691 1.00 87.88 89 ARG A C 1
ATOM 678 O O . ARG A 1 89 ? 2.223 3.153 8.785 1.00 87.88 89 ARG A O 1
ATOM 685 N N . THR A 1 90 ? 0.976 4.658 9.882 1.00 88.62 90 THR A N 1
ATOM 686 C CA . THR A 1 90 ? 1.360 5.790 9.033 1.00 88.62 90 THR A CA 1
ATOM 687 C C . THR A 1 90 ? 2.872 5.992 9.078 1.00 88.62 90 THR A C 1
ATOM 689 O O . THR A 1 90 ? 3.521 5.957 8.036 1.00 88.62 90 THR A O 1
ATOM 692 N N . ILE A 1 91 ? 3.454 6.102 10.277 1.00 91.50 91 ILE A N 1
ATOM 693 C CA . ILE A 1 91 ? 4.905 6.263 10.452 1.00 91.50 91 ILE A CA 1
ATOM 694 C C . ILE A 1 91 ? 5.661 5.108 9.789 1.00 91.50 91 ILE A C 1
ATOM 696 O O . ILE A 1 91 ? 6.599 5.335 9.029 1.00 91.50 91 ILE A O 1
ATOM 700 N N . LEU A 1 92 ? 5.223 3.874 10.023 1.00 91.38 92 LEU A N 1
ATOM 701 C CA . LEU A 1 92 ? 5.882 2.679 9.518 1.00 91.38 92 LEU A CA 1
ATOM 702 C C . LEU A 1 92 ? 5.853 2.588 7.985 1.00 91.38 92 LEU A C 1
ATOM 704 O O . LEU A 1 92 ? 6.875 2.283 7.368 1.00 91.38 92 LEU A O 1
ATOM 708 N N . VAL A 1 93 ? 4.720 2.907 7.356 1.00 91.44 93 VAL A N 1
ATOM 709 C CA . VAL A 1 93 ? 4.583 2.972 5.893 1.00 91.44 93 VAL A CA 1
ATOM 710 C C . VAL A 1 93 ? 5.506 4.042 5.311 1.00 91.44 93 VAL A C 1
ATOM 712 O O . VAL A 1 93 ? 6.233 3.765 4.360 1.00 91.44 93 VAL A O 1
ATOM 715 N N . PHE A 1 94 ? 5.560 5.237 5.904 1.00 91.56 94 PHE A N 1
ATOM 716 C CA . PHE A 1 94 ? 6.480 6.279 5.444 1.00 91.56 94 PHE A CA 1
ATOM 717 C C . PHE A 1 94 ? 7.950 5.874 5.617 1.00 91.56 94 PHE A C 1
ATOM 719 O O . PHE A 1 94 ? 8.735 6.039 4.685 1.00 91.56 94 PHE A O 1
ATOM 726 N N . CYS A 1 95 ? 8.331 5.298 6.761 1.00 92.88 95 CYS A N 1
ATOM 727 C CA . CYS A 1 95 ? 9.700 4.846 7.010 1.00 92.88 95 CYS A CA 1
ATOM 728 C C . CYS A 1 95 ? 10.126 3.733 6.044 1.00 92.88 95 CYS A C 1
ATOM 730 O O . CYS A 1 95 ? 11.191 3.816 5.438 1.00 92.88 95 CYS A O 1
ATOM 732 N N . THR A 1 96 ? 9.298 2.703 5.868 1.00 92.38 96 THR A N 1
ATOM 733 C CA . THR A 1 96 ? 9.603 1.571 4.976 1.00 92.38 96 THR A CA 1
ATOM 734 C C . THR A 1 96 ? 9.656 1.986 3.507 1.00 92.38 96 THR A C 1
ATOM 736 O O . THR A 1 96 ? 10.568 1.568 2.797 1.00 92.38 96 THR A O 1
ATOM 739 N N . MET A 1 97 ? 8.758 2.865 3.051 1.00 91.50 97 MET A N 1
ATOM 740 C CA . MET A 1 97 ? 8.780 3.372 1.673 1.00 91.50 97 MET A CA 1
ATOM 741 C C . MET A 1 97 ? 9.939 4.348 1.430 1.00 91.50 97 MET A C 1
ATOM 743 O O . MET A 1 97 ? 10.550 4.318 0.363 1.00 91.50 97 MET A O 1
ATOM 747 N N . ALA A 1 98 ? 10.316 5.161 2.421 1.00 91.50 98 ALA A N 1
ATOM 748 C CA . ALA A 1 98 ? 11.528 5.976 2.343 1.00 91.50 98 ALA A CA 1
ATOM 749 C C . ALA A 1 98 ? 12.790 5.102 2.254 1.00 91.50 98 ALA A C 1
ATOM 751 O O . ALA A 1 98 ? 13.678 5.379 1.449 1.00 91.50 98 ALA A O 1
ATOM 752 N N . LEU A 1 99 ? 12.853 4.009 3.021 1.00 91.19 99 LEU A N 1
ATOM 753 C CA . LEU A 1 99 ? 13.935 3.028 2.918 1.00 91.19 99 LEU A CA 1
ATOM 754 C C . LEU A 1 99 ? 13.962 2.352 1.543 1.00 91.19 99 LEU A C 1
ATOM 756 O O . LEU A 1 99 ? 15.043 2.213 0.971 1.00 91.19 99 LEU A O 1
ATOM 760 N N . ALA A 1 100 ? 12.807 1.995 0.975 1.00 89.88 100 ALA A N 1
ATOM 761 C CA . ALA A 1 100 ? 12.712 1.452 -0.383 1.00 89.88 100 ALA A CA 1
ATOM 762 C C . ALA A 1 100 ? 13.287 2.428 -1.425 1.00 89.88 100 ALA A C 1
ATOM 764 O O . ALA A 1 100 ? 14.055 2.036 -2.302 1.00 89.88 100 ALA A O 1
ATOM 765 N N . LEU A 1 101 ? 12.986 3.723 -1.291 1.00 89.06 101 LEU A N 1
ATOM 766 C CA . LEU A 1 101 ? 13.534 4.760 -2.166 1.00 89.06 101 LEU A CA 1
ATOM 767 C C . LEU A 1 101 ? 15.053 4.877 -2.034 1.00 89.06 101 LEU A C 1
ATOM 769 O O . LEU A 1 101 ? 15.765 4.809 -3.034 1.00 89.06 101 LEU A O 1
ATOM 773 N N . ILE A 1 102 ? 15.559 5.018 -0.808 1.00 88.25 102 ILE A N 1
ATOM 774 C CA . ILE A 1 102 ? 16.997 5.171 -0.548 1.00 88.25 102 ILE A CA 1
ATOM 775 C C . ILE A 1 102 ? 17.770 3.954 -1.065 1.00 88.25 102 ILE A C 1
ATOM 777 O O . ILE A 1 102 ? 18.780 4.104 -1.753 1.00 88.25 102 ILE A O 1
ATOM 781 N N . THR A 1 103 ? 17.281 2.747 -0.774 1.00 87.25 103 THR A N 1
ATOM 782 C CA . THR A 1 103 ? 17.915 1.500 -1.222 1.00 87.25 103 THR A CA 1
ATOM 783 C C . THR A 1 103 ? 17.870 1.353 -2.738 1.00 87.25 103 THR A C 1
ATOM 785 O O . THR A 1 103 ? 18.874 0.948 -3.318 1.00 87.25 103 THR A O 1
ATOM 788 N N . SER A 1 104 ? 16.787 1.774 -3.401 1.00 84.56 104 SER A N 1
ATOM 789 C CA . SER A 1 104 ? 16.727 1.840 -4.865 1.00 84.56 104 SER A CA 1
ATOM 790 C C . SER A 1 104 ? 17.790 2.781 -5.442 1.00 84.56 104 SER A C 1
ATOM 792 O O . SER A 1 104 ? 18.468 2.422 -6.399 1.00 84.56 104 SER A O 1
ATOM 794 N N . PHE A 1 105 ? 17.984 3.976 -4.877 1.00 78.50 105 PHE A N 1
ATOM 795 C CA . PHE A 1 105 ? 19.026 4.895 -5.359 1.00 78.50 105 PHE A CA 1
ATOM 796 C C . PHE A 1 105 ? 20.453 4.383 -5.103 1.00 78.50 105 PHE A C 1
ATOM 798 O O . PHE A 1 105 ? 21.368 4.744 -5.842 1.00 78.50 105 PHE A O 1
ATOM 805 N N . LEU A 1 106 ? 20.652 3.548 -4.078 1.00 77.94 106 LEU A N 1
ATOM 806 C CA . LEU A 1 106 ? 21.950 2.954 -3.752 1.00 77.94 106 LEU A CA 1
ATOM 807 C C . LEU A 1 106 ? 22.286 1.745 -4.644 1.00 77.94 106 LEU A C 1
ATOM 809 O O . LEU A 1 106 ? 23.426 1.606 -5.079 1.00 77.94 106 LEU A O 1
ATOM 813 N N . TYR A 1 107 ? 21.301 0.883 -4.921 1.00 73.56 107 TYR A N 1
ATOM 814 C CA . TYR A 1 107 ? 21.480 -0.352 -5.699 1.00 73.56 107 TYR A CA 1
ATOM 815 C C . TYR A 1 107 ? 21.455 -0.156 -7.215 1.00 73.56 107 TYR A C 1
ATOM 817 O O . TYR A 1 107 ? 21.960 -1.016 -7.935 1.00 73.56 107 TYR A O 1
ATOM 825 N N . PHE A 1 108 ? 20.897 0.954 -7.705 1.00 68.50 108 PHE A N 1
ATOM 826 C CA . PHE A 1 108 ? 20.925 1.330 -9.118 1.00 68.50 108 PHE A CA 1
ATOM 827 C C . PHE A 1 108 ? 21.825 2.567 -9.300 1.00 68.50 108 PHE A C 1
ATOM 829 O O . PHE A 1 108 ? 21.322 3.694 -9.339 1.00 68.50 108 PHE A O 1
ATOM 836 N N . PRO A 1 109 ? 23.164 2.408 -9.386 1.00 54.06 109 PRO A N 1
ATOM 837 C CA . PRO A 1 109 ? 24.073 3.533 -9.552 1.00 54.06 109 PRO A CA 1
ATOM 838 C C . PRO A 1 109 ? 23.831 4.237 -10.888 1.00 54.06 109 PRO A C 1
ATOM 840 O O . PRO A 1 109 ? 23.394 3.624 -11.864 1.00 54.06 109 PRO A O 1
ATOM 843 N N . LYS A 1 110 ? 24.195 5.524 -10.914 1.00 53.41 110 LYS A N 1
ATOM 844 C CA . LYS A 1 110 ? 23.945 6.588 -11.912 1.00 53.41 110 LYS A CA 1
ATOM 845 C C . LYS A 1 110 ? 24.332 6.321 -13.391 1.00 53.41 110 LYS A C 1
ATOM 847 O O . LYS A 1 110 ? 24.435 7.274 -14.154 1.00 53.41 110 LYS A O 1
ATOM 852 N N . GLY A 1 111 ? 24.552 5.075 -13.810 1.00 51.38 111 GLY A N 1
ATOM 853 C CA . GLY A 1 111 ? 24.869 4.677 -15.190 1.00 51.38 111 GLY A CA 1
ATOM 854 C C . GLY A 1 111 ? 23.798 3.834 -15.895 1.00 51.38 111 GLY A C 1
ATOM 855 O O . GLY A 1 111 ? 23.930 3.591 -17.090 1.00 51.38 111 GLY A O 1
ATOM 856 N N . THR A 1 112 ? 22.744 3.403 -15.193 1.00 55.44 112 THR A N 1
ATOM 857 C CA . THR A 1 112 ? 21.634 2.617 -15.768 1.00 55.44 112 THR A CA 1
ATOM 858 C C . THR A 1 112 ? 20.366 3.464 -15.711 1.00 55.44 112 THR A C 1
ATOM 860 O O . THR A 1 112 ? 20.104 4.052 -14.667 1.00 55.44 112 THR A O 1
ATOM 863 N N . ASP A 1 113 ? 19.641 3.568 -16.829 1.00 64.06 113 ASP A N 1
ATOM 864 C CA . ASP A 1 113 ? 18.413 4.353 -17.044 1.00 64.06 113 ASP A CA 1
ATOM 865 C C . ASP A 1 113 ? 17.757 4.936 -15.776 1.00 64.06 113 ASP A C 1
ATOM 867 O O . ASP A 1 113 ? 17.154 4.219 -14.973 1.00 64.06 113 ASP A O 1
ATOM 871 N N . ILE A 1 114 ? 17.780 6.272 -15.654 1.00 66.00 114 ILE A N 1
ATOM 872 C CA . ILE A 1 114 ? 17.121 7.068 -14.592 1.00 66.00 114 ILE A CA 1
ATOM 873 C C . ILE A 1 114 ? 15.630 6.714 -14.397 1.00 66.00 114 ILE A C 1
ATOM 875 O O . ILE A 1 114 ? 15.023 7.042 -13.378 1.00 66.00 114 ILE A O 1
ATOM 879 N N . MET A 1 115 ? 15.040 6.016 -15.371 1.00 71.69 115 MET A N 1
ATOM 880 C CA . MET A 1 115 ? 13.663 5.541 -15.374 1.00 71.69 115 MET A CA 1
ATOM 881 C C . MET A 1 115 ? 13.356 4.535 -14.252 1.00 71.69 115 MET A C 1
ATOM 883 O O . MET A 1 115 ? 12.232 4.546 -13.760 1.00 71.69 115 MET A O 1
ATOM 887 N N . LEU A 1 116 ? 14.308 3.700 -13.806 1.00 76.50 116 LEU A N 1
ATOM 888 C CA . LEU A 1 116 ? 14.037 2.695 -12.760 1.00 76.50 116 LEU A CA 1
ATOM 889 C C . LEU A 1 116 ? 13.807 3.307 -11.365 1.00 76.50 116 LEU A C 1
ATOM 891 O O . LEU A 1 116 ? 12.757 3.043 -10.780 1.00 76.50 116 LEU A O 1
ATOM 895 N N . PRO A 1 117 ? 14.704 4.157 -10.827 1.00 77.38 117 PRO A N 1
ATOM 896 C CA . PRO A 1 117 ? 14.469 4.816 -9.539 1.00 77.38 117 PRO A CA 1
ATOM 897 C C . PRO A 1 117 ? 13.223 5.712 -9.545 1.00 77.38 117 PRO A C 1
ATOM 899 O O . PRO A 1 117 ? 12.511 5.793 -8.546 1.00 77.38 117 PRO A O 1
ATOM 902 N N . LEU A 1 118 ? 12.920 6.351 -10.683 1.00 81.81 118 LEU A N 1
ATOM 903 C CA . LEU A 1 118 ? 11.683 7.115 -10.865 1.00 81.81 118 LEU A CA 1
ATOM 904 C C . LEU A 1 118 ? 10.443 6.214 -10.814 1.00 81.81 118 LEU A C 1
ATOM 906 O O . LEU A 1 118 ? 9.471 6.561 -10.146 1.00 81.81 118 LEU A O 1
ATOM 910 N N . ALA A 1 119 ? 10.477 5.045 -11.459 1.00 84.69 119 ALA A N 1
ATOM 911 C CA . ALA A 1 119 ? 9.394 4.068 -11.375 1.00 84.69 119 ALA A CA 1
ATOM 912 C C . ALA A 1 119 ? 9.189 3.569 -9.936 1.00 84.69 119 ALA A C 1
ATOM 914 O O . ALA A 1 119 ? 8.046 3.465 -9.490 1.00 84.69 119 ALA A O 1
ATOM 915 N N . VAL A 1 120 ? 10.273 3.342 -9.182 1.00 86.25 120 VAL A N 1
ATOM 916 C CA . VAL A 1 120 ? 10.193 2.994 -7.753 1.00 86.25 120 VAL A CA 1
ATOM 917 C C . VAL A 1 120 ? 9.573 4.133 -6.944 1.00 86.25 120 VAL A C 1
ATOM 919 O O . VAL A 1 120 ? 8.720 3.871 -6.105 1.00 86.25 120 VAL A O 1
ATOM 922 N N . ALA A 1 121 ? 9.920 5.395 -7.211 1.00 86.94 121 ALA A N 1
ATOM 923 C CA . ALA A 1 121 ? 9.313 6.544 -6.533 1.00 86.94 121 ALA A CA 1
ATOM 924 C C . ALA A 1 121 ? 7.808 6.659 -6.782 1.00 86.94 121 ALA A C 1
ATOM 926 O O . ALA A 1 121 ? 7.030 6.838 -5.839 1.00 86.94 121 ALA A O 1
ATOM 927 N N . VAL A 1 122 ? 7.385 6.496 -8.036 1.00 88.19 122 VAL A N 1
ATOM 928 C CA . VAL A 1 122 ? 5.964 6.506 -8.395 1.00 88.19 122 VAL A CA 1
ATOM 929 C C . VAL A 1 122 ? 5.246 5.326 -7.735 1.00 88.19 122 VAL A C 1
ATOM 931 O O . VAL A 1 122 ? 4.240 5.530 -7.057 1.00 88.19 122 VAL A O 1
ATOM 934 N N . GLY A 1 123 ? 5.790 4.111 -7.835 1.00 88.25 123 GLY A N 1
ATOM 935 C CA . GLY A 1 123 ? 5.197 2.916 -7.234 1.00 88.25 123 GLY A CA 1
ATOM 936 C C . GLY A 1 123 ? 5.123 2.977 -5.705 1.00 88.25 123 GLY A C 1
ATOM 937 O O . GLY A 1 123 ? 4.090 2.648 -5.122 1.00 88.25 123 GLY A O 1
ATOM 938 N N . ALA A 1 124 ? 6.181 3.449 -5.043 1.00 87.94 124 ALA A N 1
ATOM 939 C CA . ALA A 1 124 ? 6.227 3.597 -3.592 1.00 87.94 124 ALA A CA 1
ATOM 940 C C . ALA A 1 124 ? 5.200 4.629 -3.115 1.00 87.94 124 ALA A C 1
ATOM 942 O O . ALA A 1 124 ? 4.452 4.353 -2.180 1.00 87.94 124 ALA A O 1
ATOM 943 N N . SER A 1 125 ? 5.082 5.776 -3.797 1.00 87.81 125 SER A N 1
ATOM 944 C CA . SER A 1 125 ? 4.063 6.778 -3.458 1.00 87.81 125 SER A CA 1
ATOM 945 C C . SER A 1 125 ? 2.641 6.222 -3.596 1.00 87.81 125 SER A C 1
ATOM 947 O O . SER A 1 125 ? 1.850 6.342 -2.662 1.00 87.81 125 SER A O 1
ATOM 949 N N . ALA A 1 126 ? 2.335 5.519 -4.694 1.00 88.19 126 ALA A N 1
ATOM 950 C CA . ALA A 1 126 ? 1.049 4.849 -4.877 1.00 88.19 126 ALA A CA 1
ATOM 951 C C . ALA A 1 126 ? 0.779 3.807 -3.774 1.00 88.19 126 ALA A C 1
ATOM 953 O O . ALA A 1 126 ? -0.340 3.703 -3.269 1.00 88.19 126 ALA A O 1
ATOM 954 N N . THR A 1 127 ? 1.816 3.081 -3.350 1.00 87.38 127 THR A N 1
ATOM 955 C CA . THR A 1 127 ? 1.730 2.063 -2.295 1.00 87.38 127 THR A CA 1
ATOM 956 C C . THR A 1 127 ? 1.443 2.676 -0.924 1.00 87.38 127 THR A C 1
ATOM 958 O O . THR A 1 127 ? 0.626 2.128 -0.185 1.00 87.38 127 THR A O 1
ATOM 961 N N . VAL A 1 128 ? 2.014 3.844 -0.597 1.00 87.75 128 VAL A N 1
ATOM 962 C CA . VAL A 1 128 ? 1.672 4.588 0.633 1.00 87.75 128 VAL A CA 1
ATOM 963 C C . VAL A 1 128 ? 0.167 4.854 0.691 1.00 87.75 128 VAL A C 1
ATOM 965 O O . VAL A 1 128 ? -0.486 4.514 1.679 1.00 87.75 128 VAL A O 1
ATOM 968 N N . PHE A 1 129 ? -0.408 5.402 -0.383 1.00 87.25 129 PHE A N 1
ATOM 969 C CA . PHE A 1 129 ? -1.843 5.692 -0.439 1.00 87.25 129 PHE A CA 1
ATOM 970 C C . PHE A 1 129 ? -2.699 4.425 -0.359 1.00 87.25 129 PHE A C 1
ATOM 972 O O . PHE A 1 129 ? -3.704 4.407 0.359 1.00 87.25 129 PHE A O 1
ATOM 979 N N . ALA A 1 130 ? -2.298 3.353 -1.047 1.00 86.12 130 ALA A N 1
ATOM 980 C CA . ALA A 1 130 ? -3.005 2.077 -1.007 1.00 86.12 130 ALA A CA 1
ATOM 981 C C . ALA A 1 130 ? -3.036 1.482 0.413 1.00 86.12 130 ALA A C 1
ATOM 983 O O . ALA A 1 130 ? -4.095 1.078 0.898 1.00 86.12 130 ALA A O 1
ATOM 984 N N . LEU A 1 131 ? -1.900 1.486 1.116 1.00 84.88 131 LEU A N 1
ATOM 985 C CA . LEU A 1 131 ? -1.785 0.947 2.472 1.00 84.88 131 LEU A CA 1
ATOM 986 C C . LEU A 1 131 ? -2.556 1.782 3.500 1.00 84.88 131 LEU A C 1
ATOM 988 O O . LEU A 1 131 ? -3.213 1.218 4.380 1.00 84.88 131 LEU A O 1
ATOM 992 N N . LEU A 1 132 ? -2.539 3.112 3.379 1.00 83.25 132 LEU A N 1
ATOM 993 C CA . LEU A 1 132 ? -3.337 3.997 4.233 1.00 83.25 132 LEU A CA 1
ATOM 994 C C . LEU A 1 132 ? -4.840 3.785 4.012 1.00 83.25 132 LEU A C 1
ATOM 996 O O . LEU A 1 132 ? -5.585 3.620 4.978 1.00 83.25 132 LEU A O 1
ATOM 1000 N N . THR A 1 133 ? -5.281 3.686 2.755 1.00 81.81 133 THR A N 1
ATOM 1001 C CA . THR A 1 133 ? -6.688 3.409 2.413 1.00 81.81 133 THR A CA 1
ATOM 1002 C C . THR A 1 133 ? -7.138 2.053 2.958 1.00 81.81 133 THR A C 1
ATOM 1004 O O . THR A 1 133 ? -8.223 1.937 3.535 1.00 81.81 133 THR A O 1
ATOM 1007 N N . GLY A 1 134 ? -6.285 1.029 2.841 1.00 76.69 134 GLY A N 1
ATOM 1008 C CA . GLY A 1 134 ? -6.532 -0.290 3.424 1.00 76.69 134 GLY A CA 1
ATOM 1009 C C . GLY A 1 134 ? -6.665 -0.243 4.949 1.00 76.69 134 GLY A C 1
ATOM 1010 O O . GLY A 1 134 ? -7.556 -0.879 5.511 1.00 76.69 134 GLY A O 1
ATOM 1011 N N . THR A 1 135 ? -5.849 0.573 5.620 1.00 74.75 135 THR A N 1
ATOM 1012 C CA . THR A 1 135 ? -5.923 0.771 7.078 1.00 74.75 135 THR A CA 1
ATOM 1013 C C . THR A 1 135 ? -7.247 1.397 7.494 1.00 74.75 135 THR A C 1
ATOM 1015 O O . THR A 1 135 ? -7.927 0.866 8.368 1.00 74.75 135 THR A O 1
ATOM 1018 N N . ILE A 1 136 ? -7.637 2.496 6.842 1.00 72.75 136 ILE A N 1
ATOM 1019 C CA . ILE A 1 136 ? -8.890 3.206 7.132 1.00 72.75 136 ILE A CA 1
ATOM 1020 C C . ILE A 1 136 ? -10.080 2.273 6.911 1.00 72.75 136 ILE A C 1
ATOM 1022 O O . ILE A 1 136 ? -10.956 2.165 7.764 1.00 72.75 136 ILE A O 1
ATOM 1026 N N . SER A 1 137 ? -10.074 1.532 5.804 1.00 70.62 137 SER A N 1
ATOM 1027 C CA . SER A 1 137 ? -11.115 0.548 5.504 1.00 70.62 137 SER A CA 1
ATOM 1028 C C . SER A 1 137 ? -11.215 -0.529 6.584 1.00 70.62 137 SER A C 1
ATOM 1030 O O . SER A 1 137 ? -12.311 -0.902 6.985 1.00 70.62 137 SER A O 1
ATOM 1032 N N . THR A 1 138 ? -10.079 -1.005 7.092 1.00 67.06 138 THR A N 1
ATOM 1033 C CA . THR A 1 138 ? -10.028 -2.026 8.148 1.00 67.06 138 THR A CA 1
ATOM 1034 C C . THR A 1 138 ? -10.581 -1.490 9.469 1.00 67.06 138 THR A C 1
ATOM 1036 O O . THR A 1 138 ? -11.401 -2.140 10.112 1.00 67.06 138 THR A O 1
ATOM 1039 N N . VAL A 1 139 ? -10.203 -0.267 9.840 1.00 67.50 139 VAL A N 1
ATOM 1040 C CA . VAL A 1 139 ? -10.727 0.444 11.014 1.00 67.50 139 VAL A CA 1
ATOM 1041 C C . VAL A 1 139 ? -12.247 0.639 10.928 1.00 67.50 139 VAL A C 1
ATOM 1043 O O . VAL A 1 139 ? -12.965 0.392 11.897 1.00 67.50 139 VAL A O 1
ATOM 1046 N N . LEU A 1 140 ? -12.756 1.032 9.758 1.00 65.06 140 LEU A N 1
ATOM 1047 C CA . LEU A 1 140 ? -14.192 1.205 9.518 1.00 65.06 140 LEU A CA 1
ATOM 1048 C C . LEU A 1 140 ? -14.958 -0.128 9.493 1.00 65.06 140 LEU A C 1
ATOM 1050 O O . LEU A 1 140 ? -16.120 -0.180 9.898 1.00 65.06 140 LEU A O 1
ATOM 1054 N N . GLN A 1 141 ? -14.324 -1.214 9.043 1.00 61.88 141 GLN A N 1
ATOM 1055 C CA . GLN A 1 141 ? -14.912 -2.554 9.094 1.00 61.88 141 GLN A CA 1
ATOM 1056 C C . GLN A 1 141 ? -15.084 -3.048 10.532 1.00 61.88 141 GLN A C 1
ATOM 1058 O O . GLN A 1 141 ? -16.115 -3.652 10.832 1.00 61.88 141 GLN A O 1
ATOM 1063 N N . VAL A 1 142 ? -14.117 -2.762 11.411 1.00 59.50 142 VAL A N 1
ATOM 1064 C CA . VAL A 1 142 ? -14.190 -3.119 12.836 1.00 59.50 142 VAL A CA 1
ATOM 1065 C C . VAL A 1 142 ? -15.279 -2.309 13.552 1.00 59.50 142 VAL A C 1
ATOM 1067 O O . VAL A 1 142 ? -16.069 -2.877 14.299 1.00 59.50 142 VAL A O 1
ATOM 1070 N N . ASN A 1 143 ? -15.415 -1.015 13.246 1.00 58.00 143 ASN A N 1
ATOM 1071 C CA . ASN A 1 143 ? -16.448 -0.128 13.798 1.00 58.00 143 ASN A CA 1
ATOM 1072 C C . ASN A 1 143 ? -17.812 -0.196 13.063 1.00 58.00 143 ASN A C 1
ATOM 1074 O O . ASN A 1 143 ? -18.422 0.834 12.803 1.00 58.00 143 ASN A O 1
ATOM 1078 N N . TYR A 1 144 ? -18.356 -1.386 12.778 1.00 53.75 144 TYR A N 1
ATOM 1079 C CA . TYR A 1 144 ? -19.781 -1.592 12.408 1.00 53.75 144 TYR A CA 1
ATOM 1080 C C . TYR A 1 144 ? -20.252 -1.487 10.936 1.00 53.75 144 TYR A C 1
ATOM 1082 O O . TYR A 1 144 ? -21.467 -1.452 10.718 1.00 53.75 144 TYR A O 1
ATOM 1090 N N . LYS A 1 145 ? -19.423 -1.535 9.879 1.00 47.84 145 LYS A N 1
ATOM 1091 C CA . LYS A 1 145 ? -19.964 -1.653 8.493 1.00 47.84 145 LYS A CA 1
ATOM 1092 C C . LYS A 1 145 ? -19.144 -2.542 7.553 1.00 47.84 145 LYS A C 1
ATOM 1094 O O . LYS A 1 145 ? -18.504 -2.075 6.620 1.00 47.84 145 LYS A O 1
ATOM 1099 N N . MET A 1 146 ? -19.375 -3.852 7.641 1.00 49.78 146 MET A N 1
ATOM 1100 C CA . MET A 1 146 ? -19.036 -4.839 6.591 1.00 49.78 146 MET A CA 1
ATOM 1101 C C . MET A 1 146 ? -19.726 -4.581 5.224 1.00 49.78 146 MET A C 1
ATOM 1103 O O . MET A 1 146 ? -19.575 -5.372 4.298 1.00 49.78 146 MET A O 1
ATOM 1107 N N . GLN A 1 147 ? -20.531 -3.516 5.084 1.00 46.66 147 GLN A N 1
ATOM 1108 C CA . GLN A 1 147 ? -21.368 -3.248 3.904 1.00 46.66 147 GLN A CA 1
ATOM 1109 C C . GLN A 1 147 ? -20.728 -2.335 2.848 1.00 46.66 147 GLN A C 1
ATOM 1111 O O . GLN A 1 147 ? -21.344 -2.145 1.806 1.00 46.66 147 GLN A O 1
ATOM 1116 N N . TYR A 1 148 ? -19.561 -1.736 3.112 1.00 44.12 148 TYR A N 1
ATOM 1117 C CA . TYR A 1 148 ? -19.016 -0.657 2.268 1.00 44.12 148 TYR A CA 1
ATOM 1118 C C . TYR A 1 148 ? -17.666 -0.949 1.603 1.00 44.12 148 TYR A C 1
ATOM 1120 O O . TYR A 1 148 ? -17.119 -0.068 0.950 1.00 44.12 148 TYR A O 1
ATOM 1128 N N . ASN A 1 149 ? -17.161 -2.180 1.710 1.00 41.84 149 ASN A N 1
ATOM 1129 C CA . ASN A 1 149 ? -16.054 -2.641 0.874 1.00 41.84 149 ASN A CA 1
ATOM 1130 C C . ASN A 1 149 ? -16.600 -3.561 -0.217 1.00 41.84 149 ASN A C 1
ATOM 1132 O O . ASN A 1 149 ? -16.685 -4.779 -0.036 1.00 41.84 149 ASN A O 1
ATOM 1136 N N . ALA A 1 150 ? -17.007 -2.930 -1.315 1.00 41.22 150 ALA A N 1
ATOM 1137 C CA . ALA A 1 150 ? -17.071 -3.525 -2.642 1.00 41.22 150 ALA A CA 1
ATOM 1138 C C . ALA A 1 150 ? -15.937 -2.907 -3.465 1.00 41.22 150 ALA A C 1
ATOM 1140 O O . ALA A 1 150 ? -15.799 -1.665 -3.400 1.00 41.22 150 ALA A O 1
#

Foldseek 3Di:
DDPVVVLVVVQVVVVVVVVVVVVVVVVVVVVVCCVPLPPVRVVLLVVLLVLLVVLLVQLPVVLVVVLVVVCVVDVPCNVVSLVVSLVSSLVSLVVSLVVSLVVQPVVDDPPPDPVNSVSNVVSSVVSSVVSSVVSVVSSVCVVDDSRPDD

pLDDT: mean 81.1, std 12.25, range [41.22, 96.06]

Secondary structure (DSSP, 8-state):
--HHHHHHHHHHHHHHHHHHHHHHHHHHHHHHHHHHHHHHHHHHHHHHHHHHHHHHHHTTTTHHHHHHHHHTT-STTHHHHHHHHHHHHHHHHHHHHHHHHHHHHHHS-TTS-THHHHHHHHHHHHHHHHHHHHHHHHHHHHTT-TTS--